Protein AF-A0A528CHA3-F1 (afdb_monomer_lite)

Structure (mmCIF, N/CA/C/O backbone):
data_AF-A0A528CHA3-F1
#
_entry.id   AF-A0A528CHA3-F1
#
loop_
_atom_site.group_PDB
_atom_site.id
_atom_site.type_symbol
_atom_site.label_atom_id
_atom_site.label_alt_id
_atom_site.label_comp_id
_atom_site.label_asym_id
_atom_site.label_entity_id
_atom_site.label_seq_id
_atom_site.pdbx_PDB_ins_code
_atom_site.Cartn_x
_atom_site.Cartn_y
_atom_site.Cartn_z
_atom_site.occupancy
_atom_site.B_iso_or_equiv
_atom_site.auth_seq_id
_atom_site.auth_comp_id
_atom_site.auth_asym_id
_atom_site.auth_atom_id
_atom_site.pdbx_PDB_model_num
ATOM 1 N N . ARG A 1 1 ? 9.911 2.585 -25.941 1.00 71.44 1 ARG A N 1
ATOM 2 C CA . ARG A 1 1 ? 9.698 2.225 -24.517 1.00 71.44 1 ARG A CA 1
ATOM 3 C C . ARG A 1 1 ? 10.843 1.298 -24.116 1.00 71.44 1 ARG A C 1
ATOM 5 O O . ARG A 1 1 ? 11.242 0.518 -24.969 1.00 71.44 1 ARG A O 1
ATOM 12 N N . LYS A 1 2 ? 11.428 1.427 -22.919 1.00 72.75 2 LYS A N 1
ATOM 13 C CA . LYS A 1 2 ? 12.416 0.443 -22.428 1.00 72.75 2 LYS A CA 1
ATOM 14 C C . LYS A 1 2 ? 11.718 -0.905 -22.202 1.00 72.75 2 LYS A C 1
ATOM 16 O O . LYS A 1 2 ? 10.517 -0.889 -21.931 1.00 72.75 2 LYS A O 1
ATOM 21 N N . SER A 1 3 ? 12.419 -2.033 -22.309 1.00 83.06 3 SER A N 1
ATOM 22 C CA . SER A 1 3 ? 11.820 -3.324 -21.937 1.00 83.06 3 SER A CA 1
ATOM 23 C C . SER A 1 3 ? 11.455 -3.327 -20.440 1.00 83.06 3 SER A C 1
ATOM 25 O O . SER A 1 3 ? 12.064 -2.562 -19.685 1.00 83.06 3 SER A O 1
ATOM 27 N N . PRO A 1 4 ? 10.479 -4.131 -19.978 1.00 79.75 4 PRO A N 1
ATOM 28 C CA . PRO A 1 4 ? 10.199 -4.279 -18.547 1.00 79.75 4 PRO A CA 1
ATOM 29 C C . PRO A 1 4 ? 11.453 -4.625 -17.727 1.00 79.75 4 PRO A C 1
ATOM 31 O O . PRO A 1 4 ? 11.676 -4.032 -16.674 1.00 79.75 4 PRO A O 1
ATOM 34 N N . TYR A 1 5 ? 12.332 -5.481 -18.261 1.00 82.19 5 TYR A N 1
ATOM 35 C CA . TYR A 1 5 ? 13.607 -5.835 -17.632 1.00 82.19 5 TYR A CA 1
ATOM 36 C C . TYR A 1 5 ? 14.533 -4.623 -17.437 1.00 82.19 5 TYR A C 1
ATOM 38 O O . TYR A 1 5 ? 15.026 -4.396 -16.335 1.00 82.19 5 TYR A O 1
ATOM 46 N N . ASP A 1 6 ? 14.696 -3.768 -18.452 1.00 83.69 6 ASP A N 1
ATOM 47 C CA . ASP A 1 6 ? 15.531 -2.553 -18.360 1.00 83.69 6 ASP A CA 1
ATOM 48 C C . ASP A 1 6 ? 14.957 -1.485 -17.407 1.00 83.69 6 ASP A C 1
ATOM 50 O O . ASP A 1 6 ? 15.619 -0.490 -17.072 1.00 83.69 6 ASP A O 1
ATOM 54 N N . GLN A 1 7 ? 13.688 -1.637 -17.020 1.00 80.81 7 GLN A N 1
ATOM 55 C CA . GLN A 1 7 ? 12.997 -0.746 -16.095 1.00 80.81 7 GLN A CA 1
ATOM 56 C C . GLN A 1 7 ? 13.140 -1.186 -14.635 1.00 80.81 7 GLN A C 1
ATOM 58 O O . GLN A 1 7 ? 12.904 -0.350 -13.760 1.00 80.81 7 GLN A O 1
ATOM 63 N N . VAL A 1 8 ? 13.572 -2.426 -14.364 1.00 80.69 8 VAL A N 1
ATOM 64 C CA . VAL A 1 8 ? 13.687 -2.985 -13.005 1.00 80.69 8 VAL A CA 1
ATOM 65 C C . VAL A 1 8 ? 14.597 -2.126 -12.122 1.00 80.69 8 VAL A C 1
ATOM 67 O O . VAL A 1 8 ? 14.161 -1.616 -11.089 1.00 80.69 8 VAL A O 1
ATOM 70 N N . ASP A 1 9 ? 15.837 -1.905 -12.558 1.00 80.94 9 ASP A N 1
ATOM 71 C CA . ASP A 1 9 ? 16.864 -1.265 -11.723 1.00 80.94 9 ASP A CA 1
ATOM 72 C C . ASP A 1 9 ? 16.684 0.244 -11.547 1.00 80.94 9 ASP A C 1
ATOM 74 O O . ASP A 1 9 ? 17.198 0.811 -10.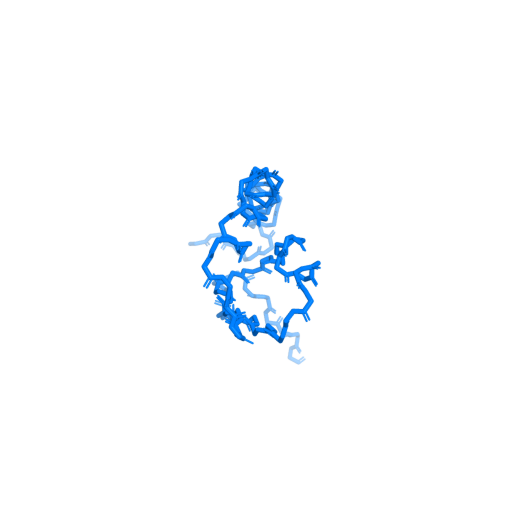584 1.00 80.94 9 ASP A O 1
ATOM 78 N N . ASN A 1 10 ? 15.963 0.891 -12.466 1.00 79.56 10 ASN A N 1
ATOM 79 C CA . ASN A 1 10 ? 15.802 2.343 -12.475 1.00 79.56 10 ASN A CA 1
ATOM 80 C C . ASN A 1 10 ? 14.396 2.741 -12.019 1.00 79.56 10 ASN A C 1
ATOM 82 O O . ASN A 1 10 ? 14.210 3.308 -10.953 1.00 79.56 10 ASN A O 1
ATOM 86 N N . TYR A 1 11 ? 13.380 2.424 -12.823 1.00 83.19 11 TYR A N 1
ATOM 87 C CA . TYR A 1 11 ? 12.022 2.906 -12.590 1.00 83.19 11 TYR A CA 1
ATOM 88 C C . TYR A 1 11 ? 11.319 2.115 -11.485 1.00 83.19 11 TYR A C 1
ATOM 90 O O . TYR A 1 11 ? 10.825 2.694 -10.522 1.00 83.19 11 TYR A O 1
ATOM 98 N N . VAL A 1 12 ? 11.304 0.783 -11.595 1.00 84.69 12 VAL A N 1
ATOM 99 C CA . VAL A 1 12 ? 10.561 -0.090 -10.675 1.00 84.69 12 VAL A CA 1
ATOM 100 C C . VAL A 1 12 ? 11.115 0.030 -9.258 1.00 84.69 12 VAL A C 1
ATOM 102 O O . VAL A 1 12 ? 10.346 0.209 -8.316 1.00 84.69 12 VAL A O 1
ATOM 105 N N . LYS A 1 13 ? 12.441 -0.011 -9.096 1.00 86.88 13 LYS A N 1
ATOM 106 C CA . LYS A 1 13 ? 13.096 0.128 -7.791 1.00 86.88 13 LYS A CA 1
ATOM 107 C C . LYS A 1 13 ? 12.792 1.465 -7.107 1.00 86.88 13 LYS A C 1
ATOM 109 O O . LYS A 1 13 ? 12.448 1.474 -5.920 1.00 86.88 13 LYS A O 1
ATOM 114 N N . ASP A 1 14 ? 12.897 2.575 -7.831 1.00 89.19 14 ASP A N 1
ATOM 115 C CA . ASP A 1 14 ? 12.646 3.905 -7.268 1.00 89.19 14 ASP A CA 1
ATOM 116 C C . ASP A 1 14 ? 11.166 4.076 -6.907 1.00 89.19 14 ASP A C 1
ATOM 118 O O . ASP A 1 14 ? 10.843 4.554 -5.816 1.00 89.19 14 ASP A O 1
ATOM 122 N N . CYS A 1 15 ? 10.257 3.585 -7.759 1.00 90.00 15 CYS A N 1
ATOM 123 C CA . CYS A 1 15 ? 8.829 3.532 -7.458 1.00 90.00 15 CYS A CA 1
ATOM 124 C C . CYS A 1 15 ? 8.546 2.729 -6.183 1.00 90.00 15 CYS A C 1
ATOM 126 O O . CYS A 1 15 ? 7.861 3.230 -5.291 1.00 90.00 15 CYS A O 1
ATOM 128 N N . TRP A 1 16 ? 9.096 1.519 -6.048 1.00 90.12 16 TRP A N 1
ATOM 129 C CA . TRP A 1 16 ? 8.920 0.705 -4.841 1.00 90.12 16 TRP A CA 1
ATOM 130 C C . TRP A 1 16 ? 9.478 1.379 -3.590 1.00 90.12 16 TRP A C 1
ATOM 132 O O . TRP A 1 16 ? 8.846 1.318 -2.536 1.00 90.12 16 TRP A O 1
ATOM 142 N N . THR A 1 17 ? 10.620 2.059 -3.699 1.00 93.31 17 THR A N 1
ATOM 143 C CA . THR A 1 17 ? 11.205 2.815 -2.582 1.00 93.31 17 THR A CA 1
ATOM 144 C C . THR A 1 17 ? 10.255 3.921 -2.122 1.00 93.31 17 THR A C 1
ATOM 146 O O . THR A 1 17 ? 9.921 3.992 -0.939 1.00 93.31 17 THR A O 1
ATOM 149 N N . ALA A 1 18 ? 9.727 4.714 -3.059 1.00 92.62 18 ALA A N 1
ATOM 150 C CA . ALA A 1 18 ? 8.755 5.763 -2.758 1.00 92.62 18 ALA A CA 1
ATOM 151 C C . ALA A 1 18 ? 7.453 5.202 -2.157 1.00 92.62 18 ALA A C 1
ATOM 153 O O . ALA A 1 18 ? 6.913 5.764 -1.202 1.00 92.62 18 ALA A O 1
ATOM 154 N N . ILE A 1 19 ? 6.968 4.065 -2.665 1.00 92.69 19 ILE A N 1
ATOM 155 C CA . ILE A 1 19 ? 5.788 3.373 -2.134 1.00 92.69 19 ILE A CA 1
ATOM 156 C C . ILE A 1 19 ? 6.024 2.937 -0.682 1.00 92.69 19 ILE A C 1
ATOM 158 O O . ILE A 1 19 ? 5.190 3.204 0.185 1.00 92.69 19 ILE A O 1
ATOM 162 N N . VAL A 1 20 ? 7.165 2.315 -0.383 1.00 94.50 20 VAL A N 1
ATOM 163 C CA . VAL A 1 20 ? 7.520 1.903 0.984 1.00 94.50 20 VAL A CA 1
ATOM 164 C C . VAL A 1 20 ? 7.619 3.108 1.919 1.00 94.50 20 VAL A C 1
ATOM 166 O O . VAL A 1 20 ? 7.108 3.061 3.040 1.00 94.50 20 VAL A O 1
ATOM 169 N N . ASP A 1 21 ? 8.234 4.201 1.476 1.00 95.75 21 ASP A N 1
ATOM 170 C CA . ASP A 1 21 ? 8.346 5.411 2.290 1.00 95.75 21 ASP A CA 1
ATOM 171 C C . ASP A 1 21 ? 6.984 6.071 2.537 1.00 95.75 21 ASP A C 1
ATOM 173 O O . ASP A 1 21 ? 6.726 6.543 3.648 1.00 95.75 21 ASP A O 1
ATOM 177 N N . SER A 1 22 ? 6.065 6.005 1.567 1.00 92.25 22 SER A N 1
ATOM 178 C CA . SER A 1 22 ? 4.678 6.444 1.753 1.00 92.25 22 SER A CA 1
ATOM 179 C C . SER A 1 22 ? 3.955 5.633 2.834 1.00 92.25 22 SER A C 1
ATOM 181 O O . SER A 1 22 ? 3.270 6.212 3.678 1.00 92.25 22 SER A O 1
ATOM 183 N N . ALA A 1 23 ? 4.171 4.312 2.888 1.00 94.81 23 ALA A N 1
ATOM 184 C CA . ALA A 1 23 ? 3.585 3.454 3.914 1.00 94.81 23 ALA A CA 1
ATOM 185 C C . ALA A 1 23 ? 4.143 3.776 5.310 1.00 94.81 23 ALA A C 1
ATOM 187 O O . ALA A 1 23 ? 3.374 3.896 6.264 1.00 94.81 23 ALA A O 1
ATOM 188 N N . LYS A 1 24 ? 5.462 3.996 5.431 1.00 96.12 24 LYS A N 1
ATOM 189 C CA . LYS A 1 24 ? 6.091 4.428 6.696 1.00 96.12 24 LYS A CA 1
ATOM 190 C C . LYS A 1 24 ? 5.571 5.783 7.168 1.00 96.12 24 LYS A C 1
ATOM 192 O O . LYS A 1 24 ? 5.458 6.016 8.369 1.00 96.12 24 LYS A O 1
ATOM 197 N N . TRP A 1 25 ? 5.323 6.703 6.238 1.00 95.88 25 TRP A N 1
ATOM 198 C CA . TRP A 1 25 ? 4.809 8.025 6.569 1.00 95.88 25 TRP A CA 1
ATOM 199 C C . TRP A 1 25 ? 3.347 7.955 7.019 1.00 95.88 25 TRP A C 1
ATOM 201 O O . TRP A 1 25 ? 3.019 8.487 8.076 1.00 95.88 25 TRP A O 1
ATOM 211 N N . ALA A 1 26 ? 2.504 7.232 6.276 1.00 95.12 26 ALA A N 1
ATOM 212 C CA . ALA A 1 26 ? 1.088 7.057 6.588 1.00 95.12 26 ALA A CA 1
ATOM 213 C C . ALA A 1 26 ? 0.853 6.393 7.953 1.00 95.12 26 ALA A C 1
ATOM 215 O O . ALA A 1 26 ? -0.093 6.756 8.648 1.00 95.12 26 ALA A O 1
ATOM 216 N N . GLU A 1 27 ? 1.732 5.479 8.374 1.00 96.88 27 GLU A N 1
ATOM 217 C CA . GLU A 1 27 ? 1.651 4.801 9.676 1.00 96.88 27 GLU A CA 1
ATOM 218 C C . GLU A 1 27 ? 1.597 5.766 10.873 1.00 96.88 27 GLU A C 1
ATOM 220 O O . GLU A 1 27 ? 1.065 5.416 11.922 1.00 96.88 27 GLU A O 1
ATOM 225 N N . LYS A 1 28 ? 2.112 6.993 10.729 1.00 97.31 28 LYS A N 1
ATOM 226 C CA . LYS A 1 28 ? 2.137 7.986 11.812 1.00 97.31 28 LYS A CA 1
ATOM 227 C C . LYS A 1 28 ? 0.741 8.484 12.192 1.00 97.31 28 LYS A C 1
ATOM 229 O O . LYS A 1 28 ? 0.441 8.586 13.377 1.00 97.31 28 LYS A O 1
ATOM 234 N N . ASP A 1 29 ? -0.104 8.754 11.197 1.00 96.75 29 ASP A N 1
ATOM 235 C CA . ASP A 1 29 ? -1.386 9.448 11.395 1.00 96.75 29 ASP A CA 1
ATOM 236 C C . ASP A 1 29 ? -2.602 8.566 11.072 1.00 96.75 29 ASP A C 1
ATOM 238 O O . ASP A 1 29 ? -3.670 8.717 11.676 1.00 96.75 29 ASP A O 1
ATOM 242 N N . LEU A 1 30 ? -2.452 7.601 10.155 1.00 96.81 30 LEU A N 1
ATOM 243 C CA . LEU A 1 30 ? -3.535 6.721 9.713 1.00 96.81 30 LEU A CA 1
ATOM 244 C C . LEU A 1 30 ? -4.209 5.947 10.865 1.00 96.81 30 LEU A C 1
ATOM 246 O O . LEU A 1 30 ? -5.442 5.883 10.860 1.00 96.81 30 LEU A O 1
ATOM 250 N N . PRO A 1 31 ? -3.495 5.424 11.888 1.00 97.81 31 PRO A N 1
ATOM 251 C CA . PRO A 1 31 ? -4.145 4.800 13.043 1.00 97.81 31 PRO A CA 1
ATOM 252 C C . PRO A 1 31 ? -5.133 5.731 13.761 1.00 97.81 31 PRO A C 1
ATOM 254 O O . PRO A 1 31 ? -6.228 5.305 14.134 1.00 97.81 31 PRO A O 1
ATOM 257 N N . GLY A 1 32 ? -4.781 7.013 13.915 1.00 98.06 32 GLY A N 1
ATOM 258 C CA . GLY A 1 32 ? -5.638 8.016 14.552 1.00 98.06 32 GLY A CA 1
ATOM 259 C C . GLY A 1 32 ? -6.891 8.320 13.730 1.00 98.06 32 GLY A C 1
ATOM 260 O O . GLY A 1 32 ? -7.995 8.418 14.275 1.00 98.06 32 GLY A O 1
ATOM 261 N N . VAL A 1 33 ? -6.746 8.389 12.405 1.00 97.44 33 VAL A N 1
ATOM 262 C CA . VAL A 1 33 ? -7.880 8.551 11.485 1.00 97.44 33 VAL A CA 1
ATOM 263 C C . VAL A 1 33 ? -8.830 7.354 11.582 1.00 97.44 33 VAL A C 1
ATOM 265 O O . VAL A 1 33 ? -10.032 7.544 11.772 1.00 97.44 33 VAL A O 1
ATOM 268 N N . LEU A 1 34 ? -8.307 6.124 11.534 1.00 97.75 34 LEU A N 1
ATOM 269 C CA . LEU A 1 34 ? -9.114 4.902 11.641 1.00 97.75 34 LEU A CA 1
ATOM 270 C C . LEU A 1 34 ? -9.843 4.806 12.991 1.00 97.75 34 LEU A C 1
ATOM 272 O O . LEU A 1 34 ? -11.022 4.449 13.035 1.00 97.75 34 LEU A O 1
ATOM 276 N N . ALA A 1 35 ? -9.186 5.185 14.091 1.00 97.62 35 ALA A N 1
ATOM 277 C CA . ALA A 1 35 ? -9.805 5.247 15.416 1.00 97.62 35 ALA A CA 1
ATOM 278 C C . ALA A 1 35 ? -10.946 6.278 15.498 1.00 97.62 35 ALA A C 1
ATOM 280 O O . ALA A 1 35 ? -11.913 6.073 16.238 1.00 97.62 35 ALA A O 1
ATOM 281 N N . THR A 1 36 ? -10.846 7.362 14.725 1.00 98.25 36 THR A N 1
ATOM 282 C CA . THR A 1 36 ? -11.846 8.435 14.681 1.00 98.25 36 THR A CA 1
ATOM 283 C C . THR A 1 36 ? -13.073 8.027 13.871 1.00 98.25 36 THR A C 1
ATOM 285 O O . THR A 1 36 ? -14.193 8.131 14.366 1.00 98.25 36 THR A O 1
ATOM 288 N N . ILE A 1 37 ? -12.875 7.542 12.641 1.00 97.81 37 ILE A N 1
ATOM 289 C CA . ILE A 1 37 ? -13.981 7.270 11.706 1.00 97.81 37 ILE A CA 1
ATOM 290 C C . ILE A 1 37 ? -14.640 5.903 11.927 1.00 97.81 37 ILE A C 1
ATOM 292 O O . ILE A 1 37 ? -15.773 5.704 11.504 1.00 97.81 37 ILE A O 1
ATOM 296 N N . LYS A 1 38 ? -13.946 4.977 12.599 1.00 98.00 38 LYS A N 1
ATOM 297 C CA . LYS A 1 38 ? -14.447 3.654 12.999 1.00 98.00 38 LYS A CA 1
ATOM 298 C C . LYS A 1 38 ? -15.083 2.849 11.856 1.00 98.00 38 LYS A C 1
ATOM 300 O O . LYS A 1 38 ? -16.258 2.498 11.947 1.00 98.00 38 LYS A O 1
ATOM 305 N N . PRO A 1 39 ? -14.331 2.546 10.783 1.00 97.88 39 PRO A N 1
ATOM 306 C CA . PRO A 1 39 ? -14.888 1.853 9.632 1.00 97.88 39 PRO A CA 1
ATOM 307 C C . PRO A 1 39 ? -15.229 0.396 9.968 1.00 97.88 39 PRO A C 1
ATOM 309 O O . PRO A 1 39 ? -14.533 -0.259 10.745 1.00 97.88 39 PRO A O 1
ATOM 312 N N . ASP A 1 40 ? -16.266 -0.141 9.328 1.00 98.25 40 ASP A N 1
ATOM 313 C CA . ASP A 1 40 ? -16.594 -1.571 9.401 1.00 98.25 40 ASP A CA 1
ATOM 314 C C . ASP A 1 40 ? -15.831 -2.413 8.375 1.00 98.25 40 ASP A C 1
ATOM 316 O O . ASP A 1 40 ? -15.595 -3.600 8.601 1.00 98.25 40 ASP A O 1
ATOM 320 N N . VAL A 1 41 ? -15.398 -1.788 7.280 1.00 97.56 41 VAL A N 1
ATOM 321 C CA . VAL A 1 41 ? -14.547 -2.377 6.244 1.00 97.56 41 VAL A CA 1
ATOM 322 C C . VAL A 1 41 ? -13.576 -1.324 5.719 1.00 97.56 41 VAL A C 1
ATOM 324 O O . VAL A 1 41 ? -13.932 -0.152 5.601 1.00 97.56 41 VAL A O 1
ATOM 327 N N . ILE A 1 42 ? -12.348 -1.736 5.405 1.00 97.38 42 ILE A N 1
ATOM 328 C CA . ILE A 1 42 ? -11.326 -0.858 4.824 1.00 97.38 42 ILE A CA 1
ATOM 329 C C . ILE A 1 42 ? -10.975 -1.351 3.421 1.00 97.38 42 ILE A C 1
ATOM 331 O O . ILE A 1 42 ? -10.490 -2.467 3.259 1.00 97.38 42 ILE A O 1
ATOM 335 N N . CYS A 1 43 ? -11.173 -0.514 2.408 1.00 95.25 43 CYS A N 1
ATOM 336 C CA . CYS A 1 43 ? -10.722 -0.794 1.046 1.00 95.25 43 CYS A CA 1
ATOM 337 C C . CYS A 1 43 ? -9.460 0.020 0.759 1.00 95.25 43 CYS A C 1
ATOM 339 O O . CYS A 1 43 ? -9.464 1.237 0.929 1.00 95.25 43 CYS A O 1
ATOM 341 N N . VAL A 1 44 ? -8.392 -0.646 0.327 1.00 93.12 44 VAL A N 1
ATOM 342 C CA . VAL A 1 44 ? -7.139 -0.003 -0.072 1.00 93.12 44 VAL A CA 1
ATOM 343 C C . VAL A 1 44 ? -6.831 -0.335 -1.524 1.00 93.12 44 VAL A C 1
ATOM 345 O O . VAL A 1 44 ? -6.611 -1.494 -1.869 1.00 93.12 44 VAL A O 1
ATOM 348 N N . ASP A 1 45 ? -6.833 0.692 -2.368 1.00 92.12 45 ASP A N 1
ATOM 349 C CA . ASP A 1 45 ? -6.421 0.607 -3.768 1.00 92.12 45 ASP A CA 1
ATOM 350 C C . ASP A 1 45 ? -4.958 1.033 -3.874 1.00 92.12 45 ASP A C 1
ATOM 352 O O . ASP A 1 45 ? -4.624 2.210 -4.027 1.00 92.12 45 ASP A O 1
ATOM 356 N N . ASN A 1 46 ? -4.075 0.078 -3.595 1.00 89.12 46 ASN A N 1
ATOM 357 C CA . ASN A 1 46 ? -2.639 0.296 -3.598 1.00 89.12 46 ASN A CA 1
ATOM 358 C C . ASN A 1 46 ? -1.904 -1.037 -3.775 1.00 89.12 46 ASN A C 1
ATOM 360 O O . ASN A 1 46 ? -2.342 -2.090 -3.302 1.00 89.12 46 ASN A O 1
ATOM 364 N N . VAL A 1 47 ? -0.731 -0.972 -4.398 1.00 87.12 47 VAL A N 1
ATOM 365 C CA . VAL A 1 47 ? 0.158 -2.122 -4.586 1.00 87.12 47 VAL A CA 1
ATOM 366 C C . VAL A 1 47 ? 0.760 -2.621 -3.262 1.00 87.12 47 VAL A C 1
ATOM 368 O O . VAL A 1 47 ? 1.051 -3.812 -3.132 1.00 87.12 47 VAL A O 1
ATOM 371 N N . ILE A 1 48 ? 0.892 -1.755 -2.245 1.00 89.38 48 ILE A N 1
ATOM 372 C CA . ILE A 1 48 ? 1.412 -2.111 -0.913 1.00 89.38 48 ILE A CA 1
ATOM 373 C C . ILE A 1 48 ? 0.314 -2.167 0.161 1.00 89.38 48 ILE A C 1
ATOM 375 O O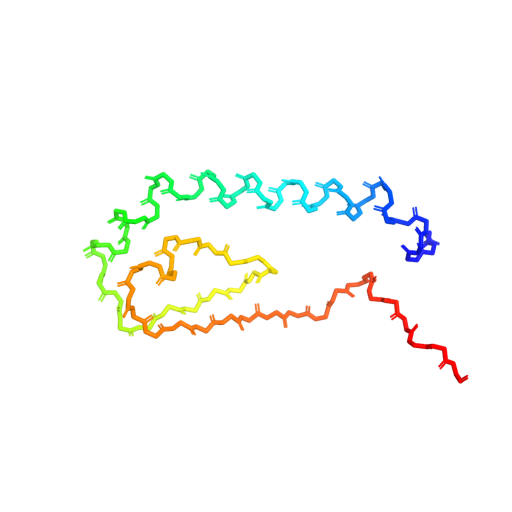 . ILE A 1 48 ? -0.701 -1.477 0.097 1.00 89.38 48 ILE A O 1
ATOM 379 N N . LEU A 1 49 ? 0.538 -2.989 1.187 1.00 90.38 49 LEU A N 1
ATOM 380 C CA . LEU A 1 49 ? -0.255 -2.988 2.416 1.00 90.38 49 LEU A CA 1
ATOM 381 C C . LEU A 1 49 ? 0.217 -1.872 3.365 1.00 90.38 49 LEU A C 1
ATOM 383 O O . LEU A 1 49 ? 1.408 -1.772 3.651 1.00 90.38 49 LEU A O 1
ATOM 387 N N . PHE A 1 50 ? -0.723 -1.126 3.948 1.00 94.81 50 PHE A N 1
ATOM 388 C CA . PHE A 1 50 ? -0.459 -0.228 5.078 1.00 94.81 50 PHE A CA 1
ATOM 389 C C . PHE A 1 50 ? -0.635 -0.988 6.407 1.00 94.81 50 PHE A C 1
ATOM 391 O O . PHE A 1 50 ? -1.732 -1.506 6.653 1.00 94.81 50 PHE A O 1
ATOM 398 N N . PRO A 1 51 ? 0.390 -1.073 7.281 1.00 95.31 51 PRO A N 1
ATOM 399 C CA . PRO A 1 51 ? 0.303 -1.824 8.537 1.00 95.31 51 PRO A CA 1
ATOM 400 C C . PRO A 1 51 ? -0.858 -1.384 9.437 1.00 95.31 51 PRO A C 1
ATOM 402 O O . PRO A 1 51 ? -1.591 -2.250 9.919 1.00 95.31 51 PRO A O 1
ATOM 405 N N . ALA A 1 52 ? -1.108 -0.077 9.559 1.00 96.31 52 ALA A N 1
ATOM 406 C CA . ALA A 1 52 ? -2.238 0.487 10.294 1.00 96.31 52 ALA A CA 1
ATOM 407 C C . ALA A 1 52 ? -3.593 -0.134 9.910 1.00 96.31 52 ALA A C 1
ATOM 409 O O . ALA A 1 52 ? -4.408 -0.421 10.784 1.00 9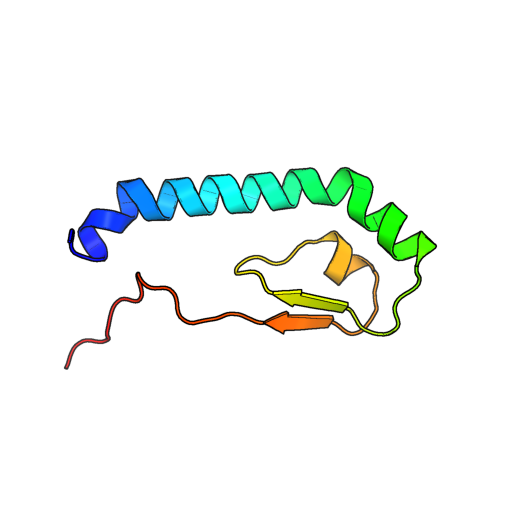6.31 52 ALA A O 1
ATOM 410 N N . ILE A 1 53 ? -3.829 -0.406 8.618 1.00 96.00 53 ILE A N 1
ATOM 411 C CA . ILE A 1 53 ? -5.074 -1.032 8.138 1.00 96.00 53 ILE A CA 1
ATOM 412 C C . ILE A 1 53 ? -5.204 -2.452 8.688 1.00 96.00 53 ILE A C 1
ATOM 414 O O . ILE A 1 53 ? -6.253 -2.830 9.210 1.00 96.00 53 ILE A O 1
ATOM 418 N N . LYS A 1 54 ? -4.131 -3.247 8.595 1.00 94.31 54 LYS A N 1
ATOM 419 C CA . LYS A 1 54 ? -4.144 -4.638 9.062 1.00 94.31 54 LYS A CA 1
ATOM 420 C C . LYS A 1 54 ? -4.252 -4.724 10.584 1.00 94.31 54 LYS A C 1
ATOM 422 O O . LYS A 1 54 ? -4.950 -5.602 11.091 1.00 94.31 54 LYS A O 1
ATOM 427 N N . GLN A 1 55 ? -3.570 -3.833 11.298 1.00 96.44 55 GLN A N 1
ATOM 428 C CA . GLN A 1 55 ? -3.558 -3.787 12.761 1.00 96.44 55 GLN A CA 1
ATOM 429 C C . GLN A 1 55 ? -4.880 -3.288 13.354 1.00 96.44 55 GLN A C 1
ATOM 431 O O . GLN A 1 55 ? -5.213 -3.662 14.474 1.00 96.44 55 GLN A O 1
ATOM 436 N N . TYR A 1 56 ? -5.664 -2.510 12.601 1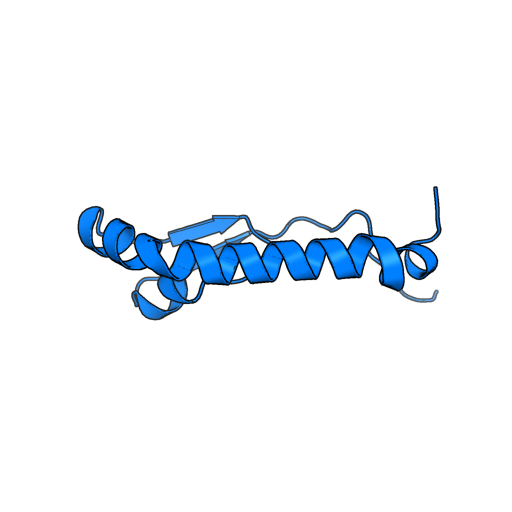.00 97.19 56 TYR A N 1
ATOM 437 C CA . TYR A 1 56 ? -6.960 -1.997 13.053 1.00 97.19 56 TYR A CA 1
ATOM 438 C C . TYR A 1 56 ? -7.985 -3.100 13.389 1.00 97.19 56 TYR A C 1
ATOM 440 O O . TYR A 1 56 ? -8.907 -2.879 14.171 1.00 97.19 56 TYR A O 1
ATOM 448 N N . GLY A 1 57 ? -7.825 -4.305 12.829 1.00 95.88 57 GLY A N 1
ATOM 449 C CA . GLY A 1 57 ? -8.594 -5.490 13.231 1.00 95.88 57 GLY A CA 1
ATOM 450 C C . GLY A 1 57 ? -9.975 -5.637 12.583 1.00 95.88 57 GLY A C 1
ATOM 451 O O . GLY A 1 57 ? -10.727 -6.538 12.950 1.00 95.88 57 GLY A O 1
ATOM 452 N N . LYS A 1 58 ? -10.311 -4.795 11.600 1.00 97.25 58 LYS A N 1
ATOM 453 C CA . LYS A 1 58 ? -11.521 -4.933 10.774 1.00 97.25 58 LYS A CA 1
ATOM 454 C C . LYS A 1 58 ? -11.222 -5.661 9.459 1.00 97.25 58 LYS A C 1
ATOM 456 O O . LYS A 1 58 ? -10.064 -5.705 9.034 1.00 97.25 58 LYS A O 1
ATOM 461 N N . PRO A 1 59 ? -12.242 -6.239 8.799 1.00 97.56 59 PRO A N 1
ATOM 462 C CA . PRO A 1 59 ? -12.099 -6.740 7.439 1.00 97.56 59 PRO A CA 1
ATOM 463 C C . PRO A 1 59 ? -11.507 -5.676 6.511 1.00 97.5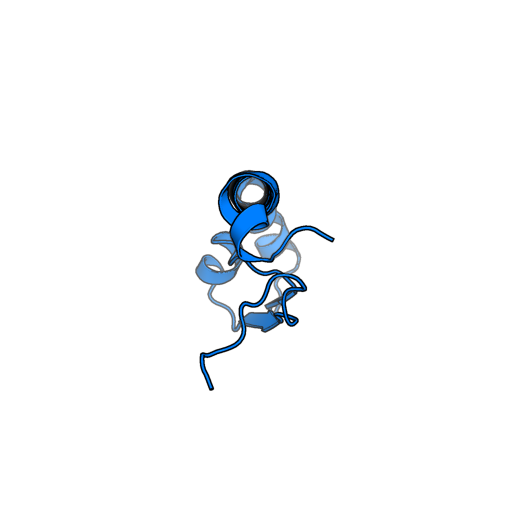6 59 PRO A C 1
ATOM 465 O O . PRO A 1 59 ? -11.870 -4.500 6.583 1.00 97.56 59 PRO A O 1
ATOM 468 N N . TRP A 1 60 ? -10.604 -6.095 5.627 1.00 96.06 60 TRP A N 1
ATOM 469 C CA . TRP A 1 60 ? -9.995 -5.205 4.649 1.00 96.06 60 TRP A CA 1
ATOM 470 C C . TRP A 1 60 ? -9.886 -5.878 3.285 1.00 96.06 60 TRP A C 1
ATOM 472 O O . TRP A 1 60 ? -9.720 -7.096 3.190 1.00 96.06 60 TRP A O 1
ATOM 482 N N . VAL A 1 61 ? -9.987 -5.065 2.240 1.00 94.56 61 VAL A N 1
ATOM 483 C CA . VAL A 1 61 ? -9.902 -5.474 0.841 1.00 94.56 61 VAL A CA 1
ATOM 484 C C . VAL A 1 61 ? -8.767 -4.700 0.193 1.00 94.56 61 VAL A C 1
ATOM 486 O O . VAL A 1 61 ? -8.737 -3.472 0.266 1.00 94.56 61 VAL A O 1
ATOM 489 N N . ARG A 1 62 ? -7.846 -5.418 -0.451 1.00 91.75 62 ARG A N 1
ATOM 490 C CA . ARG A 1 62 ? -6.820 -4.818 -1.305 1.00 91.75 62 ARG A CA 1
ATOM 491 C C . ARG A 1 62 ? -7.262 -4.900 -2.755 1.00 91.75 62 ARG A C 1
ATOM 493 O O . ARG A 1 62 ? -7.516 -5.998 -3.243 1.00 91.75 62 ARG A O 1
ATOM 500 N N . VAL A 1 63 ? -7.307 -3.759 -3.421 1.00 91.38 63 VAL A N 1
ATOM 501 C CA . VAL A 1 63 ? -7.507 -3.656 -4.864 1.00 91.38 63 VAL A CA 1
ATOM 502 C C . VAL A 1 63 ? -6.138 -3.414 -5.492 1.00 91.38 63 VAL A C 1
ATOM 504 O O . VAL A 1 63 ? -5.375 -2.577 -5.014 1.00 91.38 63 VAL A O 1
ATOM 507 N N . ILE A 1 64 ? -5.794 -4.224 -6.492 1.00 84.12 64 ILE A N 1
ATOM 508 C CA . ILE A 1 64 ? -4.553 -4.103 -7.260 1.00 84.12 64 ILE A CA 1
ATOM 509 C C . ILE A 1 64 ? -4.934 -4.213 -8.732 1.00 84.12 64 ILE A C 1
ATOM 511 O O . ILE A 1 64 ? -5.586 -5.183 -9.122 1.00 84.12 64 ILE A O 1
ATOM 515 N N . SER A 1 65 ? -4.540 -3.228 -9.532 1.00 77.50 65 SER A N 1
ATOM 516 C CA . SER A 1 65 ? -4.622 -3.284 -10.991 1.00 77.50 65 SER A CA 1
ATOM 517 C C . SER A 1 65 ? -3.330 -3.848 -11.590 1.00 77.50 65 SER A C 1
ATOM 519 O O . SER A 1 65 ? -2.271 -3.806 -1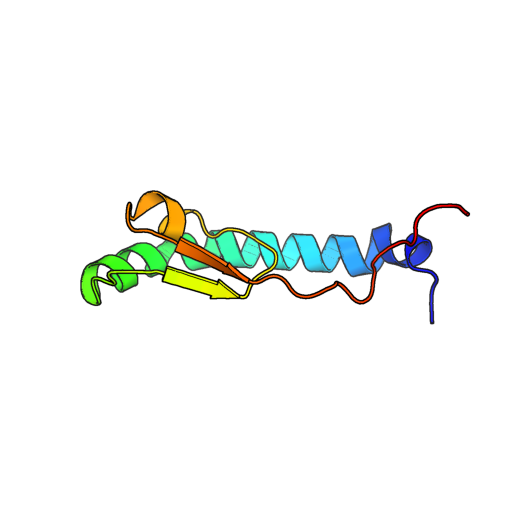0.958 1.00 77.50 65 SER A O 1
ATOM 521 N N . CYS A 1 66 ? -3.413 -4.393 -12.809 1.00 63.78 66 CYS A N 1
ATOM 522 C CA . CYS A 1 66 ? -2.236 -4.875 -13.529 1.00 63.78 66 CYS A CA 1
ATOM 523 C C . CYS A 1 66 ? -1.218 -3.741 -13.681 1.00 63.78 66 CYS A C 1
ATOM 525 O O . CYS A 1 66 ? -1.552 -2.615 -14.057 1.00 63.78 66 CYS A O 1
ATOM 527 N N . SER A 1 67 ? 0.033 -4.053 -13.362 1.00 64.94 67 SER A N 1
ATOM 528 C CA . SER A 1 67 ? 1.141 -3.120 -13.500 1.00 64.94 67 SER A CA 1
ATOM 529 C C . SER A 1 67 ? 1.520 -3.033 -14.975 1.00 64.94 67 SER A C 1
ATOM 531 O O . SER A 1 67 ? 1.750 -4.054 -15.612 1.00 64.94 67 SER A O 1
ATOM 533 N N . GLU A 1 68 ? 1.693 -1.825 -15.510 1.00 60.00 68 GLU A N 1
ATOM 534 C CA . GLU A 1 68 ? 2.176 -1.627 -16.887 1.00 60.00 68 GLU A CA 1
ATOM 535 C C . GLU A 1 68 ? 3.567 -2.245 -17.154 1.00 60.00 68 GLU A C 1
ATOM 537 O O . GLU A 1 68 ? 4.013 -2.267 -18.303 1.00 60.00 68 GLU A O 1
ATOM 542 N N . ASN A 1 69 ? 4.250 -2.702 -16.097 1.00 64.25 69 ASN A N 1
ATOM 543 C CA . ASN A 1 69 ? 5.570 -3.335 -16.096 1.00 64.25 69 ASN A CA 1
ATOM 544 C C . ASN A 1 69 ? 5.518 -4.848 -15.838 1.00 64.25 69 ASN A C 1
ATOM 546 O O . ASN A 1 69 ? 6.533 -5.432 -15.464 1.00 64.25 69 ASN A O 1
ATOM 550 N N . GLU A 1 70 ? 4.341 -5.464 -15.937 1.00 70.69 70 GLU A N 1
ATOM 551 C CA . GLU A 1 70 ? 4.213 -6.917 -15.866 1.00 70.69 70 GLU A CA 1
ATOM 552 C C . GLU A 1 70 ? 5.087 -7.575 -16.946 1.00 70.69 70 GLU A C 1
ATOM 554 O O . GLU A 1 70 ? 5.186 -7.089 -18.076 1.00 70.69 70 GLU A O 1
ATOM 559 N N . ILE A 1 71 ? 5.801 -8.625 -16.547 1.00 73.12 71 ILE A N 1
ATOM 560 C CA . ILE A 1 71 ? 6.643 -9.429 -17.429 1.00 73.12 71 ILE A CA 1
ATOM 561 C C . ILE A 1 71 ? 5.805 -10.649 -17.785 1.00 73.12 71 ILE A C 1
ATOM 563 O O . ILE A 1 71 ? 5.363 -11.352 -16.879 1.00 73.12 71 ILE A O 1
ATOM 567 N N . GLU A 1 72 ? 5.550 -10.847 -19.076 1.00 70.50 72 GLU A N 1
ATOM 568 C CA . GLU A 1 72 ? 4.805 -12.006 -19.572 1.00 70.50 72 GLU A CA 1
ATOM 569 C C . GLU A 1 72 ? 5.597 -13.298 -19.312 1.00 70.50 72 GLU A C 1
ATOM 571 O O . GLU A 1 72 ? 6.833 -13.283 -19.296 1.00 70.50 72 GLU A O 1
ATOM 576 N N . ASP A 1 73 ? 4.884 -14.403 -19.082 1.00 74.38 73 ASP A N 1
ATOM 577 C CA . ASP A 1 73 ? 5.497 -15.729 -18.975 1.00 74.38 73 ASP A CA 1
ATOM 578 C C . ASP A 1 73 ? 6.147 -16.127 -20.316 1.00 74.38 73 ASP A C 1
ATOM 580 O O . ASP A 1 73 ? 5.752 -15.646 -21.380 1.00 74.38 73 ASP A O 1
ATOM 584 N N . GLU A 1 74 ? 7.158 -17.000 -20.273 1.00 73.56 74 GLU A N 1
ATOM 585 C CA . GLU A 1 74 ? 7.715 -17.595 -21.496 1.00 73.56 74 GLU A CA 1
ATOM 586 C C . GLU A 1 74 ? 6.656 -18.481 -22.184 1.00 73.56 74 GLU A C 1
ATOM 588 O O . GLU A 1 74 ? 5.931 -19.209 -21.500 1.00 73.56 74 GLU A O 1
ATOM 593 N N . ASP A 1 75 ? 6.581 -18.414 -23.522 1.00 65.69 75 ASP A N 1
ATOM 594 C CA . ASP A 1 75 ? 5.710 -19.263 -24.360 1.00 65.69 75 ASP A CA 1
ATOM 595 C C . ASP A 1 75 ? 6.011 -20.771 -24.220 1.00 65.69 75 ASP A C 1
ATOM 597 O O . ASP A 1 75 ? 7.208 -21.159 -24.243 1.00 65.69 75 ASP A O 1
#

pLDDT: mean 88.5, std 10.34, range [60.0, 98.25]

Foldseek 3Di:
DDALVVCVVPPVVVVVVVLVVVLVVCLVCVLVVCVVVVDQEAEAADPDDRVSRVVSPHHYHYHYDDDPSDDDDDD

Radius of gyration: 15.85 Å; chains: 1; bounding box: 34×29×40 Å

Secondary structure (DSSP, 8-state):
---HHHHIIIIIHHHHHHHHHHHHHHTTTHHHHHHHH--SSEEEESSS--HHHHHT-S-EEEE-PPPTTPPPPP-

Sequence (75 aa):
RKSPYDQVDNYVKDCWTAIVDSAKWAEKDLPGVLATIKPDVICVDNVILFPAIKQYGKPWVRVISCSENEIEDED